Protein AF-A0A501WC75-F1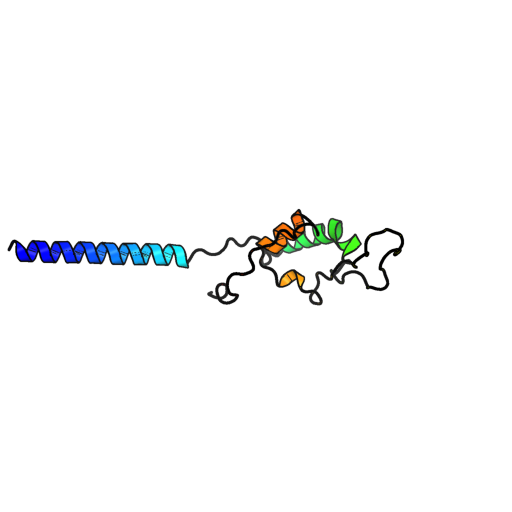 (afdb_monomer_lite)

Structure (mmCIF, N/CA/C/O backbone):
data_AF-A0A501WC75-F1
#
_entry.id   AF-A0A501WC75-F1
#
loop_
_atom_site.group_PDB
_atom_site.id
_atom_site.type_symbol
_atom_site.label_atom_id
_atom_site.label_alt_id
_atom_site.label_comp_id
_atom_site.label_asym_id
_atom_site.label_entity_id
_atom_site.label_seq_id
_atom_site.pdbx_PDB_ins_code
_atom_site.Cartn_x
_atom_site.Cartn_y
_atom_site.Cartn_z
_atom_site.occupancy
_atom_site.B_iso_or_equiv
_atom_site.auth_seq_id
_atom_site.auth_comp_id
_atom_site.auth_asym_id
_atom_site.auth_atom_id
_atom_site.pdbx_PDB_model_num
ATOM 1 N N . MET A 1 1 ? -35.113 0.210 56.722 1.00 71.38 1 MET A N 1
ATOM 2 C CA . MET A 1 1 ? -35.540 1.152 55.660 1.00 71.38 1 MET A CA 1
ATOM 3 C C . MET A 1 1 ? -34.410 2.036 55.114 1.00 71.38 1 MET A C 1
ATOM 5 O O . MET A 1 1 ? -34.076 1.907 53.949 1.00 71.38 1 MET A O 1
ATOM 9 N N . ARG A 1 2 ? -33.764 2.924 55.894 1.00 77.81 2 ARG A N 1
ATOM 10 C CA . ARG A 1 2 ? -32.706 3.830 55.363 1.00 77.81 2 ARG A CA 1
ATOM 11 C C . ARG A 1 2 ? -31.399 3.136 54.934 1.00 77.81 2 ARG A C 1
ATOM 13 O O . ARG A 1 2 ? -30.719 3.637 54.045 1.00 77.81 2 ARG A O 1
ATOM 20 N N . ARG A 1 3 ? -31.030 2.014 55.567 1.00 80.31 3 ARG A N 1
ATOM 21 C CA . ARG A 1 3 ? -29.855 1.204 55.182 1.00 80.31 3 ARG A CA 1
ATOM 22 C C . ARG A 1 3 ? -30.099 0.431 53.881 1.00 80.31 3 ARG A C 1
ATOM 24 O O . ARG A 1 3 ? -29.216 0.399 53.034 1.00 80.31 3 ARG A O 1
ATOM 31 N N . ASP A 1 4 ? -31.320 -0.055 53.690 1.00 84.00 4 ASP A N 1
ATOM 32 C CA . ASP A 1 4 ? -31.739 -0.799 52.495 1.00 84.00 4 ASP A CA 1
ATOM 33 C C . ASP A 1 4 ? -31.773 0.111 51.256 1.00 84.00 4 ASP A C 1
ATOM 35 O O . ASP A 1 4 ? -31.281 -0.257 50.193 1.00 84.00 4 ASP A O 1
ATOM 39 N N . LEU A 1 5 ? -32.229 1.362 51.421 1.00 84.69 5 LEU A N 1
ATOM 40 C CA . LEU A 1 5 ? -32.190 2.387 50.368 1.00 84.69 5 LEU A CA 1
ATOM 41 C C . LEU A 1 5 ? -30.757 2.764 49.952 1.00 84.69 5 LEU A C 1
ATOM 43 O O . LEU A 1 5 ? -30.496 3.001 48.775 1.00 84.69 5 LEU A O 1
ATOM 47 N N . ARG A 1 6 ? -29.810 2.797 50.900 1.00 88.94 6 ARG A N 1
ATOM 48 C CA . ARG A 1 6 ? -28.390 3.064 50.606 1.00 88.94 6 ARG A CA 1
ATOM 49 C C . ARG A 1 6 ? -27.738 1.899 49.861 1.00 88.94 6 ARG A C 1
ATOM 51 O O . ARG A 1 6 ? -27.007 2.139 48.907 1.00 88.94 6 ARG A O 1
ATOM 58 N N . ALA A 1 7 ? -28.025 0.660 50.260 1.00 87.75 7 ALA A N 1
ATOM 59 C CA . ALA A 1 7 ? -27.514 -0.531 49.584 1.00 87.75 7 ALA A CA 1
ATOM 60 C C . ALA A 1 7 ? -28.038 -0.637 48.140 1.00 87.75 7 ALA A C 1
ATOM 62 O O . ALA A 1 7 ? -27.256 -0.876 47.222 1.00 87.75 7 ALA A O 1
ATOM 63 N N . ALA A 1 8 ? -29.330 -0.367 47.927 1.00 90.06 8 ALA A N 1
ATOM 64 C CA . ALA A 1 8 ? -29.926 -0.329 46.593 1.00 90.06 8 ALA A CA 1
ATOM 65 C C . ALA A 1 8 ? -29.304 0.768 45.709 1.00 90.06 8 ALA A C 1
ATOM 67 O O . ALA A 1 8 ? -28.969 0.511 44.555 1.00 90.06 8 ALA A O 1
ATOM 68 N N . ALA A 1 9 ? -29.081 1.970 46.253 1.00 92.50 9 ALA A N 1
ATOM 69 C CA . ALA A 1 9 ? -28.437 3.058 45.517 1.00 92.50 9 ALA A CA 1
ATOM 70 C C . ALA A 1 9 ? -26.992 2.717 45.106 1.00 92.50 9 ALA A C 1
ATOM 72 O O . ALA A 1 9 ? -26.604 2.964 43.967 1.00 92.50 9 ALA A O 1
ATOM 73 N N . VAL A 1 10 ? -26.206 2.103 45.999 1.00 94.75 10 VAL A N 1
ATOM 74 C CA . VAL A 1 10 ? -24.834 1.663 45.688 1.00 94.75 10 VAL A CA 1
ATOM 75 C C . VAL A 1 10 ? -24.832 0.587 44.602 1.00 94.75 10 VAL A C 1
ATOM 77 O O . VAL A 1 10 ? -24.057 0.689 43.653 1.00 94.75 10 VAL A O 1
ATOM 80 N N . ALA A 1 11 ? -25.724 -0.404 44.690 1.00 94.56 11 ALA A N 1
ATOM 81 C CA . ALA A 1 11 ? -25.833 -1.456 43.681 1.00 94.56 11 ALA A CA 1
ATOM 82 C C . ALA A 1 11 ? -26.174 -0.892 42.290 1.00 94.56 11 ALA A C 1
ATOM 84 O O . ALA A 1 11 ? -25.574 -1.301 41.296 1.00 94.56 11 ALA A O 1
ATOM 85 N N . LEU A 1 12 ? -27.077 0.092 42.219 1.00 96.38 12 LEU A N 1
ATOM 86 C CA . LEU A 1 12 ? -27.437 0.764 40.968 1.00 96.38 12 LEU A CA 1
ATOM 87 C C . LEU A 1 12 ? -26.271 1.563 40.371 1.00 96.38 12 LEU A C 1
ATOM 89 O O . LEU A 1 12 ? -26.048 1.499 39.164 1.00 96.38 12 LEU A O 1
ATOM 93 N N . ILE A 1 13 ? -25.498 2.270 41.199 1.00 96.31 13 ILE A N 1
ATOM 94 C CA . ILE A 1 13 ? -24.314 3.014 40.740 1.00 96.31 13 ILE A CA 1
ATOM 95 C C . ILE A 1 13 ? -23.258 2.052 40.188 1.00 96.31 13 ILE A C 1
ATOM 97 O O . ILE A 1 13 ? -22.724 2.285 39.106 1.00 96.31 13 ILE A O 1
ATOM 101 N N . VAL A 1 14 ? -22.984 0.947 40.888 1.00 96.75 14 VAL A N 1
ATOM 102 C CA . VAL A 1 14 ? -22.023 -0.067 40.426 1.00 96.75 14 VAL A CA 1
ATOM 103 C C . VAL A 1 14 ? -22.474 -0.672 39.099 1.00 96.75 14 VAL A C 1
ATOM 105 O O . VAL A 1 14 ? -21.678 -0.747 38.166 1.00 96.75 14 VAL A O 1
ATOM 108 N N . ALA A 1 15 ? -23.751 -1.041 38.974 1.00 96.38 15 ALA A N 1
ATOM 109 C CA . ALA A 1 15 ? -24.295 -1.563 37.724 1.00 96.38 15 ALA A CA 1
ATOM 110 C C . ALA A 1 15 ? -24.152 -0.553 36.573 1.00 96.38 15 ALA A C 1
ATOM 112 O O . ALA A 1 15 ? -23.684 -0.918 35.496 1.00 96.38 15 ALA A O 1
ATOM 113 N N . ALA A 1 16 ? -24.474 0.723 36.806 1.00 96.75 16 ALA A N 1
ATOM 114 C CA . ALA A 1 16 ? -24.313 1.781 35.811 1.00 96.75 16 ALA A CA 1
ATOM 115 C C . ALA A 1 16 ? -22.847 1.965 35.379 1.00 96.75 16 ALA A C 1
ATOM 117 O O . ALA A 1 16 ? -22.576 2.081 34.184 1.00 96.75 16 ALA A O 1
ATOM 118 N N . VAL A 1 17 ? -21.894 1.927 36.318 1.00 97.25 17 VAL A N 1
ATOM 119 C CA . VAL A 1 17 ? -20.454 2.012 36.014 1.00 97.25 17 VAL A CA 1
ATOM 120 C C . VAL A 1 17 ? -19.986 0.806 35.201 1.00 97.25 17 VAL A C 1
ATOM 122 O O . VAL A 1 17 ? -19.269 0.980 34.218 1.00 97.25 17 VAL A O 1
ATOM 125 N N . LEU A 1 18 ? -20.411 -0.409 35.556 1.00 97.19 18 LEU A N 1
ATOM 126 C CA . LEU A 1 18 ? -20.042 -1.624 34.824 1.00 97.19 18 LEU A CA 1
ATOM 127 C C . LEU A 1 18 ? -20.623 -1.637 33.405 1.00 97.19 18 LEU A C 1
ATOM 129 O O . LEU A 1 18 ? -19.915 -1.973 32.457 1.00 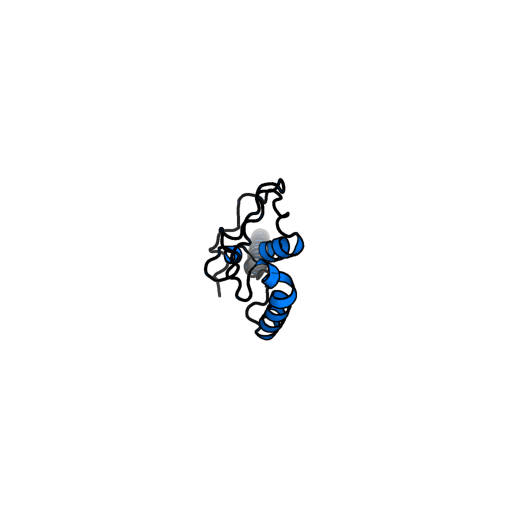97.19 18 LEU A O 1
ATOM 133 N N . ILE A 1 19 ? -21.883 -1.227 33.236 1.00 96.62 19 ILE A N 1
ATOM 134 C CA . ILE A 1 19 ? -22.535 -1.133 31.922 1.00 96.62 19 ILE A CA 1
ATOM 135 C C . ILE A 1 19 ? -21.870 -0.045 31.072 1.00 96.62 19 ILE A C 1
ATOM 137 O O . ILE A 1 19 ? -21.562 -0.284 29.902 1.00 96.62 19 ILE A O 1
ATOM 141 N N . GLY A 1 20 ? -21.606 1.127 31.654 1.00 95.94 20 GLY A N 1
ATOM 142 C CA . GLY A 1 20 ? -20.906 2.221 30.981 1.00 95.94 20 GLY A CA 1
ATOM 143 C C . GLY A 1 20 ? -19.491 1.824 30.559 1.00 95.94 20 GLY A C 1
ATOM 144 O O . GLY A 1 20 ? -19.120 2.010 29.402 1.00 95.94 20 GLY A O 1
ATOM 145 N N . GLY A 1 21 ? -18.736 1.188 31.458 1.00 95.31 21 GLY A N 1
ATOM 146 C CA . GLY A 1 21 ? -17.395 0.670 31.187 1.00 95.31 21 GLY A CA 1
ATOM 147 C C . GLY A 1 21 ? -17.380 -0.401 30.096 1.00 95.31 21 GLY A C 1
ATOM 148 O O . GLY A 1 21 ? -16.583 -0.309 29.167 1.00 95.31 21 GLY A O 1
ATOM 149 N N . MET A 1 22 ? -18.298 -1.372 30.142 1.00 93.62 22 MET A N 1
ATOM 150 C CA . MET A 1 22 ? -18.423 -2.422 29.121 1.00 93.62 22 MET A CA 1
ATOM 151 C C . MET A 1 22 ? -18.800 -1.847 27.750 1.00 93.62 22 MET A C 1
ATOM 153 O O . MET A 1 22 ? -18.277 -2.283 26.726 1.00 93.62 22 MET A O 1
ATOM 157 N N . SER A 1 23 ? -19.689 -0.852 27.719 1.00 92.25 23 SER A N 1
ATOM 158 C CA . SER A 1 23 ? -20.105 -0.183 26.482 1.00 92.25 23 SER A CA 1
ATOM 159 C C . SER A 1 23 ? -18.957 0.625 25.875 1.00 92.25 23 SER A C 1
ATOM 161 O O . SER A 1 23 ? -18.695 0.513 24.681 1.00 92.25 23 SER A O 1
ATOM 163 N N . ALA A 1 24 ? -18.217 1.377 26.697 1.00 91.06 24 ALA A N 1
ATOM 164 C CA . ALA A 1 24 ? -17.027 2.106 26.265 1.00 91.06 24 ALA A CA 1
ATOM 165 C C . ALA A 1 24 ? -15.921 1.159 25.770 1.00 91.06 24 ALA A C 1
ATOM 167 O O . ALA A 1 24 ? -15.318 1.409 24.726 1.00 91.06 24 ALA A O 1
ATOM 168 N N . TRP A 1 25 ? -15.699 0.046 26.475 1.00 89.00 25 TRP A N 1
ATOM 169 C CA . TRP A 1 25 ? -14.751 -0.992 26.074 1.00 89.00 25 TRP A CA 1
ATOM 170 C C . TRP A 1 25 ? -15.117 -1.592 24.720 1.00 89.00 25 TRP A C 1
ATOM 172 O O . TRP A 1 25 ? -14.267 -1.647 23.835 1.00 89.00 25 TRP A O 1
ATOM 182 N N . ARG A 1 26 ? -16.383 -1.989 24.525 1.00 89.50 26 ARG A N 1
ATOM 183 C CA . ARG A 1 26 ? -16.866 -2.525 23.244 1.00 89.50 26 ARG A CA 1
ATOM 184 C C . ARG A 1 26 ? -16.639 -1.532 22.111 1.00 89.50 26 ARG A C 1
ATOM 186 O O . ARG A 1 26 ? -15.966 -1.888 21.150 1.00 89.50 26 ARG A O 1
ATOM 193 N N . SER A 1 27 ? -17.085 -0.288 22.277 1.00 85.19 27 SER A N 1
ATOM 194 C CA . SER A 1 27 ? -16.935 0.772 21.272 1.00 85.19 27 SER A CA 1
ATOM 195 C C . SER A 1 27 ? -15.484 1.101 20.928 1.00 85.19 27 SER A C 1
ATOM 197 O O . SER A 1 27 ? -15.209 1.535 19.814 1.00 85.19 27 SER A O 1
ATOM 199 N N . TRP A 1 28 ? -14.548 0.937 21.865 1.00 81.19 28 TRP A N 1
ATOM 200 C CA . TRP A 1 28 ? -13.123 1.082 21.573 1.00 81.19 28 TRP A CA 1
ATOM 201 C C . TRP A 1 28 ? -12.568 -0.165 20.875 1.00 81.19 28 TRP A C 1
ATOM 203 O O . TRP A 1 28 ? -11.851 -0.045 19.886 1.00 81.19 28 TRP A O 1
ATOM 213 N N . SER A 1 29 ? -12.937 -1.357 21.342 1.00 80.56 29 SER A N 1
ATOM 214 C CA . SER A 1 29 ? -12.423 -2.627 20.819 1.00 80.56 29 SER A CA 1
ATOM 215 C C . SER A 1 29 ? -12.877 -2.962 19.396 1.00 80.56 29 SER A C 1
ATOM 217 O O . SER A 1 29 ? -12.190 -3.714 18.716 1.00 80.56 29 SER A O 1
ATOM 219 N N . THR A 1 30 ? -14.006 -2.412 18.940 1.00 70.12 30 THR A N 1
ATOM 220 C CA . THR A 1 30 ? -14.555 -2.654 17.595 1.00 70.12 30 THR A CA 1
ATOM 221 C C . THR A 1 30 ? -14.277 -1.516 16.619 1.00 70.12 30 THR A C 1
ATOM 223 O O . THR A 1 30 ? -14.933 -1.433 15.585 1.00 70.12 30 THR A O 1
ATOM 226 N N . ARG A 1 31 ? -13.357 -0.595 16.930 1.00 64.44 31 ARG A N 1
ATOM 227 C CA . ARG A 1 31 ? -12.901 0.364 15.920 1.00 64.44 31 ARG A CA 1
ATOM 228 C C . ARG A 1 31 ? -12.065 -0.398 14.899 1.00 64.44 31 ARG A C 1
ATOM 230 O O . ARG A 1 31 ? -10.917 -0.727 15.180 1.00 64.44 31 ARG A O 1
ATOM 237 N N . GLU A 1 32 ? -12.649 -0.686 13.743 1.00 57.94 32 GLU A N 1
ATOM 238 C CA . GLU A 1 32 ? -11.874 -1.053 12.562 1.00 57.94 32 GLU A CA 1
ATOM 239 C C . GLU A 1 32 ? -10.887 0.081 12.272 1.00 57.94 32 GLU A C 1
ATOM 241 O O . GLU A 1 32 ? -11.257 1.261 12.274 1.00 57.94 32 GLU A O 1
ATOM 246 N N . GLU A 1 33 ? -9.612 -0.265 12.079 1.00 59.94 33 GLU A N 1
ATOM 247 C CA . GLU A 1 33 ? -8.687 0.688 11.478 1.00 59.94 33 GLU A CA 1
ATOM 248 C C . GLU A 1 33 ? -9.272 1.093 10.121 1.00 59.94 33 GLU A C 1
ATOM 250 O O . GLU A 1 33 ? -9.723 0.217 9.377 1.00 59.94 33 GLU A O 1
ATOM 255 N N . PRO A 1 34 ? -9.308 2.396 9.790 1.00 59.56 34 PRO A N 1
ATOM 256 C CA . PRO A 1 34 ? -9.753 2.825 8.478 1.00 59.56 34 PRO A CA 1
ATOM 257 C C . PRO A 1 34 ? -8.973 2.044 7.423 1.00 59.56 34 PRO A C 1
ATOM 259 O O . PRO A 1 34 ? -7.744 2.099 7.415 1.00 59.56 34 PRO A O 1
ATOM 262 N N . VAL A 1 35 ? -9.673 1.325 6.544 1.00 67.38 35 VAL A N 1
ATOM 263 C CA . VAL A 1 35 ? -9.055 0.723 5.359 1.00 67.38 35 VAL A CA 1
ATOM 264 C C . VAL A 1 35 ? -8.546 1.883 4.505 1.00 67.38 35 VAL A C 1
ATOM 266 O O . VAL A 1 35 ? -9.313 2.549 3.810 1.00 67.38 35 VAL A O 1
ATOM 269 N N . LEU A 1 36 ? -7.258 2.205 4.646 1.00 78.69 36 LEU A N 1
ATOM 270 C CA . LEU A 1 36 ? -6.626 3.330 3.957 1.00 78.69 36 LEU A CA 1
ATOM 271 C C . LEU A 1 36 ? -6.383 2.979 2.489 1.00 78.69 36 LEU A C 1
ATOM 273 O O . LEU A 1 36 ? -6.530 3.836 1.616 1.00 78.69 36 LEU A O 1
ATOM 277 N N . LEU A 1 37 ? -6.024 1.723 2.220 1.00 83.62 37 LEU A N 1
ATOM 278 C CA . LEU A 1 37 ? -5.867 1.172 0.883 1.00 83.62 37 LEU A CA 1
ATOM 279 C C . LEU A 1 37 ? -7.023 0.204 0.593 1.00 83.62 37 LEU A C 1
ATOM 281 O O . LEU A 1 37 ? -7.090 -0.882 1.147 1.00 83.62 37 LEU A O 1
ATOM 285 N N . ALA A 1 38 ? -7.929 0.566 -0.314 1.00 87.81 38 ALA A N 1
ATOM 286 C CA . ALA A 1 38 ? -9.010 -0.318 -0.764 1.00 87.81 38 ALA A CA 1
ATOM 287 C C . ALA A 1 38 ? -8.495 -1.358 -1.785 1.00 87.81 38 ALA A C 1
ATOM 289 O O . ALA A 1 38 ? -8.809 -1.287 -2.973 1.00 87.81 38 ALA A O 1
ATOM 290 N N . TRP A 1 39 ? -7.621 -2.276 -1.351 1.00 85.06 39 TRP A N 1
ATOM 291 C CA . TRP A 1 39 ? -6.990 -3.290 -2.218 1.00 85.06 39 TRP A CA 1
ATOM 292 C C . TRP A 1 39 ? -7.951 -4.391 -2.687 1.00 85.06 39 TRP A C 1
ATOM 294 O O . TRP A 1 39 ? -7.639 -5.117 -3.629 1.00 85.06 39 TRP A O 1
ATOM 304 N N . ASP A 1 40 ? -9.088 -4.551 -2.018 1.00 87.81 40 ASP A N 1
ATOM 305 C CA . ASP A 1 40 ? -10.142 -5.518 -2.325 1.00 87.81 40 ASP A CA 1
ATOM 306 C C . ASP A 1 40 ? -11.162 -4.989 -3.348 1.00 87.81 40 ASP A C 1
ATOM 308 O O . ASP A 1 40 ? -11.862 -5.774 -3.990 1.00 87.81 40 ASP A O 1
ATOM 312 N N . ASP A 1 41 ? -11.200 -3.674 -3.576 1.00 93.31 41 ASP A N 1
ATOM 313 C CA . ASP A 1 41 ? -11.968 -3.066 -4.658 1.00 93.31 41 ASP A CA 1
ATOM 314 C C . ASP A 1 41 ? -11.201 -3.166 -5.987 1.00 93.31 41 ASP A C 1
ATOM 316 O O . ASP A 1 41 ? -10.235 -2.444 -6.262 1.00 93.31 41 ASP A O 1
ATOM 320 N N . ALA A 1 42 ? -11.685 -4.037 -6.874 1.00 94.88 42 ALA A N 1
ATOM 321 C CA . ALA A 1 42 ? -11.107 -4.251 -8.198 1.00 94.88 42 ALA A CA 1
ATOM 322 C C . ALA A 1 42 ? -11.011 -2.964 -9.044 1.00 94.88 42 ALA A C 1
ATOM 324 O O . ALA A 1 42 ? -10.070 -2.810 -9.828 1.00 94.88 42 ALA A O 1
ATOM 325 N N . ASN A 1 43 ? -11.935 -2.010 -8.879 1.00 96.38 43 ASN A N 1
ATOM 326 C CA . ASN A 1 43 ? -11.885 -0.732 -9.590 1.00 96.38 43 ASN A CA 1
ATOM 327 C C . ASN A 1 43 ? -10.753 0.153 -9.062 1.00 96.38 43 ASN A C 1
ATOM 329 O O . ASN A 1 43 ? -10.095 0.844 -9.843 1.00 96.38 43 ASN A O 1
ATOM 333 N N . VAL A 1 44 ? -10.508 0.143 -7.748 1.00 94.62 44 VAL A N 1
ATOM 334 C CA . VAL A 1 44 ? -9.367 0.841 -7.136 1.00 94.62 44 VAL A CA 1
ATOM 335 C C . VAL A 1 44 ? -8.061 0.235 -7.640 1.00 94.62 44 VAL A C 1
ATOM 337 O O . VAL A 1 44 ? -7.190 0.980 -8.090 1.00 94.62 44 VAL A O 1
ATOM 340 N N . VAL A 1 45 ? -7.951 -1.095 -7.665 1.00 94.19 45 VAL A N 1
ATOM 341 C CA . VAL A 1 45 ? -6.764 -1.806 -8.170 1.00 94.19 45 VAL A CA 1
ATOM 342 C C . VAL A 1 45 ? -6.512 -1.503 -9.649 1.00 94.19 45 VAL A C 1
ATOM 344 O O . VAL A 1 45 ? -5.382 -1.195 -10.032 1.00 94.19 45 VAL A O 1
ATOM 347 N N . ALA A 1 46 ? -7.551 -1.510 -10.488 1.00 96.38 46 ALA A N 1
ATOM 348 C CA . ALA A 1 46 ? -7.427 -1.190 -11.911 1.00 96.38 46 ALA A CA 1
ATOM 349 C C . ALA A 1 46 ? -6.929 0.249 -12.144 1.00 96.38 46 ALA A C 1
ATOM 351 O O . ALA A 1 46 ? -6.023 0.484 -12.955 1.00 96.38 46 ALA A O 1
ATO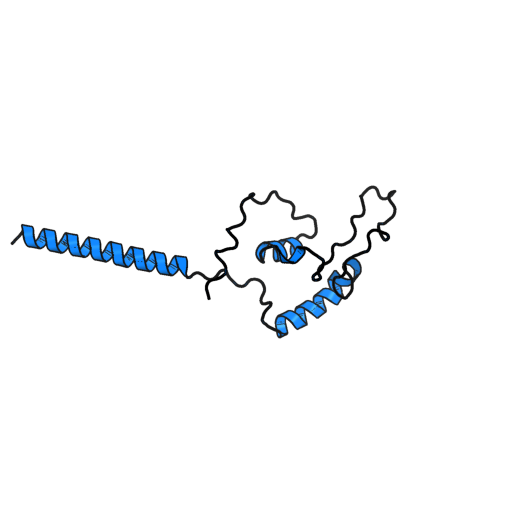M 352 N N . ARG A 1 47 ? -7.460 1.221 -11.387 1.00 96.44 47 ARG A N 1
ATOM 353 C CA . ARG A 1 47 ? -6.954 2.603 -11.407 1.00 96.44 47 ARG A CA 1
ATOM 354 C C . ARG A 1 47 ? -5.506 2.675 -10.918 1.00 96.44 47 ARG A C 1
ATOM 356 O O . ARG A 1 47 ? -4.681 3.323 -11.560 1.00 96.44 47 ARG A O 1
ATOM 363 N N . GLY A 1 48 ? -5.185 1.975 -9.831 1.00 94.19 48 GLY A N 1
ATOM 364 C CA . GLY A 1 48 ? -3.837 1.888 -9.270 1.00 94.19 48 GLY A CA 1
ATOM 365 C C . GLY A 1 48 ? -2.814 1.360 -10.275 1.00 94.19 48 GLY A C 1
ATOM 366 O O . GLY A 1 48 ? -1.754 1.959 -10.433 1.00 94.19 48 GLY A O 1
ATOM 367 N N . ARG A 1 49 ? -3.157 0.318 -11.041 1.00 95.12 49 ARG A N 1
ATOM 368 C CA . ARG A 1 49 ? -2.302 -0.228 -12.107 1.00 95.12 49 ARG A CA 1
ATOM 369 C C . ARG A 1 49 ? -1.987 0.804 -13.191 1.00 95.12 49 ARG A C 1
ATOM 371 O O . ARG A 1 49 ? -0.842 0.903 -13.623 1.00 95.12 49 ARG A O 1
ATOM 378 N N . THR A 1 50 ? -2.978 1.591 -13.605 1.00 97.31 50 THR A N 1
ATOM 379 C CA . THR A 1 50 ? -2.781 2.655 -14.607 1.00 97.31 50 THR A CA 1
ATOM 380 C C . THR A 1 50 ? -1.798 3.711 -14.099 1.00 97.31 50 THR A C 1
ATOM 382 O O . THR A 1 50 ? -0.871 4.102 -14.810 1.00 97.31 50 THR A O 1
ATOM 385 N N . LEU A 1 51 ? -1.953 4.135 -12.842 1.00 95.94 51 LEU A N 1
ATOM 386 C CA . LEU A 1 51 ? -1.039 5.083 -12.201 1.00 95.94 51 LEU A CA 1
ATOM 387 C C . LEU A 1 51 ? 0.368 4.502 -12.031 1.00 95.94 51 LEU A C 1
ATOM 389 O O . LEU A 1 51 ? 1.348 5.202 -12.279 1.00 95.94 51 LEU A O 1
ATOM 393 N N . TYR A 1 52 ? 0.469 3.228 -11.655 1.00 94.38 52 TYR A N 1
ATOM 394 C CA . TYR A 1 52 ? 1.738 2.532 -11.478 1.00 94.38 52 TYR A CA 1
ATOM 395 C C . TYR A 1 52 ? 2.562 2.523 -12.768 1.00 94.38 52 TYR A C 1
ATOM 397 O O . TYR A 1 52 ? 3.724 2.928 -12.765 1.00 94.38 52 TYR A O 1
ATOM 405 N N . VAL A 1 53 ? 1.949 2.138 -13.891 1.00 95.56 53 VAL A N 1
ATOM 406 C CA . VAL A 1 53 ? 2.618 2.147 -15.200 1.00 95.56 53 VAL A CA 1
ATOM 407 C C . VAL A 1 53 ? 3.078 3.559 -15.567 1.00 95.56 53 VAL A C 1
ATOM 409 O O . VAL A 1 53 ? 4.209 3.744 -16.006 1.00 95.56 53 VAL A O 1
ATOM 412 N N . ALA A 1 54 ? 2.237 4.567 -15.330 1.00 95.75 54 ALA A N 1
ATOM 413 C CA . ALA A 1 54 ? 2.546 5.947 -15.691 1.00 95.75 54 ALA A CA 1
ATOM 414 C C . ALA A 1 54 ? 3.627 6.606 -14.813 1.00 95.75 54 ALA A C 1
ATOM 416 O O . ALA A 1 54 ? 4.274 7.548 -15.266 1.00 95.75 54 ALA A O 1
ATOM 417 N N . ARG A 1 55 ? 3.784 6.189 -13.548 1.00 92.94 55 ARG A N 1
ATOM 418 C CA . ARG A 1 55 ? 4.589 6.925 -12.549 1.00 92.94 55 ARG A CA 1
ATOM 419 C C . ARG A 1 55 ? 5.709 6.121 -11.902 1.00 92.94 55 ARG A C 1
ATOM 421 O O . ARG A 1 55 ? 6.672 6.718 -11.432 1.00 92.94 55 ARG A O 1
ATOM 428 N N . CYS A 1 56 ? 5.587 4.801 -11.847 1.00 90.69 56 CYS A N 1
ATOM 429 C CA . CYS A 1 56 ? 6.462 3.937 -11.054 1.00 90.69 56 CYS A CA 1
ATOM 430 C C . CYS A 1 56 ? 7.282 2.992 -11.935 1.00 90.69 56 CYS A C 1
ATOM 432 O O . CYS A 1 56 ? 8.463 2.774 -11.661 1.00 90.69 56 CYS A O 1
ATOM 434 N N . ALA A 1 57 ? 6.679 2.474 -13.010 1.00 92.81 57 ALA A N 1
ATOM 435 C CA . ALA A 1 57 ? 7.278 1.432 -13.841 1.00 92.81 57 ALA A CA 1
ATOM 436 C C . ALA A 1 57 ? 8.591 1.847 -14.519 1.00 92.81 57 ALA A C 1
ATOM 438 O O . ALA A 1 57 ? 9.454 1.002 -14.735 1.00 92.81 57 ALA A O 1
ATOM 439 N N . GLY A 1 58 ? 8.787 3.144 -14.786 1.00 89.00 58 GLY A N 1
ATOM 440 C CA . GLY A 1 58 ? 10.042 3.654 -15.351 1.00 89.00 58 GLY A CA 1
ATOM 441 C C . 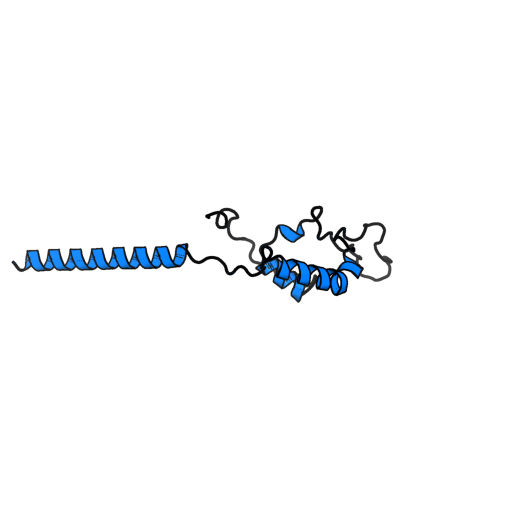GLY A 1 58 ? 11.271 3.361 -14.483 1.00 89.00 58 GLY A C 1
ATOM 442 O O . GLY A 1 58 ? 12.369 3.223 -15.011 1.00 89.00 58 GLY A O 1
ATOM 443 N N . CYS A 1 59 ? 11.083 3.217 -13.166 1.00 86.12 59 CYS A N 1
ATOM 444 C CA . CYS A 1 59 ? 12.149 2.820 -12.250 1.00 86.12 59 CYS A CA 1
ATOM 445 C C . CYS A 1 59 ? 11.966 1.395 -11.726 1.00 86.12 59 CYS A C 1
ATOM 447 O O . CYS A 1 59 ? 12.947 0.678 -11.629 1.00 86.12 59 CYS A O 1
ATOM 449 N N . HIS A 1 60 ? 10.750 0.982 -11.375 1.00 89.75 60 HIS A N 1
ATOM 450 C CA . HIS A 1 60 ? 10.500 -0.285 -10.678 1.00 89.75 60 HIS A CA 1
ATOM 451 C C . HIS A 1 60 ? 10.124 -1.457 -11.597 1.00 89.75 60 HIS A C 1
ATOM 453 O O . HIS A 1 60 ? 9.845 -2.539 -11.092 1.00 89.75 60 HIS A O 1
ATOM 459 N N . GLY A 1 61 ? 10.114 -1.261 -12.917 1.00 90.75 61 GLY A N 1
ATOM 460 C CA . GLY A 1 61 ? 9.699 -2.285 -13.873 1.00 90.75 61 GLY A CA 1
ATOM 461 C C . GLY A 1 61 ? 8.182 -2.338 -14.068 1.00 90.75 61 GLY A C 1
ATOM 462 O O . GLY A 1 61 ? 7.406 -1.827 -13.258 1.00 90.75 61 GLY A O 1
ATOM 463 N N . ALA A 1 62 ? 7.736 -2.911 -15.185 1.00 91.31 62 ALA A N 1
ATOM 464 C CA . ALA A 1 62 ? 6.319 -2.897 -15.567 1.00 91.31 62 ALA A CA 1
ATOM 465 C C . ALA A 1 62 ? 5.453 -3.802 -14.678 1.00 91.31 62 ALA A C 1
ATOM 467 O O . ALA A 1 62 ? 4.251 -3.561 -14.538 1.00 91.31 62 ALA A O 1
ATOM 468 N N . LEU A 1 63 ? 6.064 -4.828 -14.085 1.00 91.06 63 LEU A N 1
ATOM 469 C CA . LEU A 1 63 ? 5.441 -5.782 -13.173 1.00 91.06 63 LEU A CA 1
ATOM 470 C C . LEU A 1 63 ? 5.886 -5.570 -11.719 1.00 91.06 63 LEU A C 1
ATOM 472 O O . LEU A 1 63 ? 5.408 -6.273 -10.834 1.00 91.06 63 LEU A O 1
ATOM 476 N N . GLY A 1 64 ? 6.745 -4.582 -11.461 1.00 92.31 64 GLY A N 1
ATOM 477 C CA . GLY A 1 64 ? 7.311 -4.327 -10.142 1.00 92.31 64 GLY A CA 1
ATOM 478 C C . GLY A 1 64 ? 8.508 -5.200 -9.795 1.00 92.31 64 GLY A C 1
ATOM 479 O O . GLY A 1 64 ? 8.844 -5.318 -8.624 1.00 92.31 64 GLY A O 1
ATOM 480 N N . GLU A 1 65 ? 9.175 -5.773 -10.785 1.00 91.00 65 GLU A N 1
ATOM 481 C CA . GLU A 1 65 ? 10.361 -6.617 -10.644 1.00 91.00 65 GLU A CA 1
ATOM 482 C C . GLU A 1 65 ? 11.609 -5.874 -10.118 1.00 91.00 65 GLU A C 1
ATOM 484 O O . GLU A 1 65 ? 12.594 -6.497 -9.725 1.00 91.00 65 GLU A O 1
ATOM 489 N N . GLY A 1 66 ? 11.576 -4.538 -10.065 1.00 87.88 66 GLY A N 1
ATOM 490 C CA . GLY A 1 66 ? 12.702 -3.703 -9.648 1.00 87.88 66 GLY A CA 1
ATOM 491 C C . GLY A 1 66 ? 13.793 -3.589 -10.718 1.00 87.88 66 GLY A C 1
ATOM 492 O O . GLY A 1 66 ? 13.646 -4.039 -11.852 1.00 87.88 66 GLY A O 1
ATOM 493 N N . GLN A 1 67 ? 14.909 -2.948 -10.367 1.00 81.50 67 GLN A N 1
ATOM 494 C CA . GLN A 1 67 ? 16.098 -2.897 -11.223 1.00 81.50 67 GLN A CA 1
ATOM 495 C C . GLN A 1 67 ? 17.115 -3.948 -10.800 1.00 81.50 67 GLN A C 1
ATOM 497 O O . GLN A 1 67 ? 17.360 -4.157 -9.612 1.00 81.50 67 GLN A O 1
ATOM 502 N N . SER A 1 68 ? 17.775 -4.559 -11.785 1.00 66.25 68 SER A N 1
ATOM 503 C CA . SER A 1 68 ? 18.914 -5.427 -11.508 1.00 66.25 68 SER A CA 1
ATOM 504 C C . SER A 1 68 ? 20.062 -4.619 -10.890 1.00 66.25 68 SER A C 1
ATOM 506 O O . SER A 1 68 ? 20.329 -3.488 -11.298 1.00 66.25 68 SER A O 1
ATOM 508 N N . ALA A 1 69 ? 20.786 -5.207 -9.934 1.00 57.81 69 ALA A N 1
ATOM 509 C CA . ALA A 1 69 ? 21.958 -4.568 -9.332 1.00 57.81 69 ALA A CA 1
ATOM 510 C C . ALA A 1 69 ? 23.072 -4.251 -10.351 1.00 57.81 69 ALA A C 1
ATOM 512 O O . ALA A 1 69 ? 23.855 -3.330 -10.136 1.00 57.81 69 ALA A O 1
ATOM 513 N N . ALA A 1 70 ? 23.098 -4.957 -11.487 1.00 52.28 70 ALA A N 1
ATOM 514 C CA . ALA A 1 70 ? 24.019 -4.709 -12.596 1.00 52.28 70 ALA A CA 1
ATOM 515 C C . ALA A 1 70 ? 23.697 -3.431 -13.399 1.00 52.28 70 ALA A C 1
ATOM 517 O O . ALA A 1 70 ? 24.515 -2.994 -14.202 1.00 52.28 70 ALA A O 1
ATOM 518 N N . SER A 1 71 ? 22.525 -2.823 -13.184 1.00 52.25 71 SER A N 1
ATOM 519 C CA . SER A 1 71 ? 22.092 -1.563 -13.807 1.00 52.25 71 SER A CA 1
ATOM 520 C C . SER A 1 71 ? 22.398 -0.329 -12.943 1.00 52.25 71 SER A C 1
ATOM 522 O O . SER A 1 71 ? 21.941 0.768 -13.263 1.00 52.25 71 SER A O 1
ATOM 524 N N . GLY A 1 72 ? 23.140 -0.500 -11.839 1.00 47.94 72 GLY A N 1
ATOM 525 C CA . GLY A 1 72 ? 23.576 0.590 -10.967 1.00 47.94 72 GLY A CA 1
ATOM 526 C C . GLY A 1 72 ? 24.397 1.614 -11.751 1.00 47.94 72 GLY A C 1
ATOM 527 O O . GLY A 1 72 ? 25.389 1.265 -12.386 1.00 47.94 72 GLY A O 1
ATOM 528 N N . GLY A 1 73 ? 23.936 2.864 -11.748 1.00 51.09 73 GLY A N 1
ATOM 529 C CA . GLY A 1 73 ? 24.556 3.959 -12.488 1.00 51.09 73 GLY A CA 1
ATOM 530 C C . GLY A 1 73 ? 26.003 4.249 -12.082 1.00 51.09 73 GLY A C 1
ATOM 531 O O . GLY A 1 73 ? 26.510 3.745 -11.081 1.00 51.09 73 GLY A O 1
ATOM 532 N N . ASP A 1 74 ? 26.638 5.095 -12.893 1.00 47.25 74 ASP A N 1
ATOM 533 C CA . ASP A 1 74 ? 28.030 5.524 -12.775 1.00 47.25 74 ASP A CA 1
ATOM 534 C C . ASP A 1 74 ? 28.423 5.878 -11.319 1.00 47.25 74 ASP A C 1
ATOM 536 O O . ASP A 1 74 ? 27.874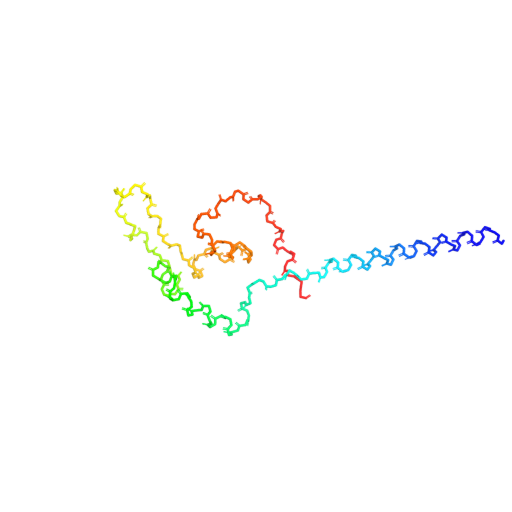 6.826 -10.743 1.00 47.25 74 ASP A O 1
ATOM 540 N N . PRO A 1 75 ? 29.384 5.155 -10.709 1.00 46.38 75 PRO A N 1
ATOM 541 C CA . PRO A 1 75 ? 29.849 5.425 -9.351 1.00 46.38 75 PRO A CA 1
ATOM 542 C C . PRO A 1 75 ? 30.514 6.805 -9.182 1.00 46.38 75 PRO A C 1
ATOM 544 O O . PRO A 1 75 ? 30.747 7.224 -8.049 1.00 46.38 75 PRO A O 1
ATOM 547 N N . THR A 1 76 ? 30.792 7.544 -10.264 1.00 44.94 76 THR A N 1
ATOM 548 C CA . THR A 1 76 ? 31.325 8.917 -10.209 1.00 44.94 76 THR A CA 1
ATOM 549 C C . THR A 1 76 ? 30.268 9.991 -9.918 1.00 44.94 76 THR A C 1
ATOM 551 O O . THR A 1 76 ? 30.626 11.123 -9.597 1.00 44.94 76 THR A O 1
ATOM 554 N N . ALA A 1 77 ? 28.972 9.651 -9.913 1.00 50.69 77 ALA A N 1
ATOM 555 C CA . ALA A 1 77 ? 27.880 10.588 -9.616 1.00 50.69 77 ALA A CA 1
ATOM 556 C C . ALA A 1 77 ? 27.697 10.918 -8.113 1.00 50.69 77 ALA A C 1
ATOM 558 O O . ALA A 1 77 ? 26.725 11.572 -7.734 1.00 50.69 77 ALA A O 1
ATOM 559 N N . GLY A 1 78 ? 28.604 10.473 -7.235 1.00 39.56 78 GLY A N 1
ATOM 560 C CA . GLY A 1 78 ? 28.666 10.888 -5.825 1.00 39.56 78 GLY A CA 1
ATOM 561 C C . GLY A 1 78 ? 27.552 10.357 -4.909 1.00 39.56 78 GLY A C 1
ATOM 562 O O . GLY A 1 78 ? 27.613 10.560 -3.698 1.00 39.56 78 GLY A O 1
ATOM 563 N N . ALA A 1 79 ? 26.567 9.636 -5.445 1.00 49.75 79 ALA A N 1
ATOM 564 C CA . ALA A 1 79 ? 25.559 8.913 -4.680 1.00 49.75 79 ALA A CA 1
ATOM 565 C C . ALA A 1 79 ? 25.582 7.444 -5.096 1.00 49.75 79 ALA A C 1
ATOM 567 O O . ALA A 1 79 ? 25.440 7.137 -6.277 1.00 49.75 79 ALA A O 1
ATOM 568 N N . THR A 1 80 ? 25.731 6.531 -4.135 1.00 50.81 80 THR A N 1
ATOM 569 C CA . THR A 1 80 ? 25.528 5.097 -4.356 1.00 50.81 80 THR A CA 1
ATOM 570 C C . THR A 1 80 ? 24.150 4.909 -4.991 1.00 50.81 80 THR A C 1
ATOM 572 O O . THR A 1 80 ? 23.128 5.116 -4.332 1.00 50.81 80 THR A O 1
ATOM 575 N N . VAL A 1 81 ? 24.101 4.593 -6.287 1.00 55.56 81 VAL A N 1
ATOM 5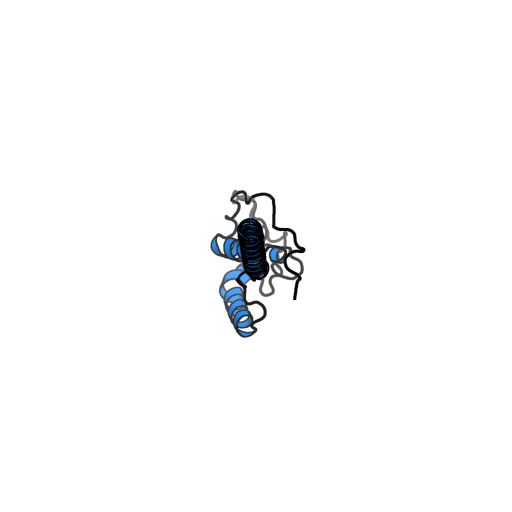76 C CA . VAL A 1 81 ? 22.839 4.367 -6.994 1.00 55.56 81 VAL A CA 1
ATOM 577 C C . VAL A 1 81 ? 22.304 3.020 -6.529 1.00 55.56 81 VAL A C 1
ATOM 579 O O . VAL A 1 81 ? 22.646 1.977 -7.079 1.00 55.56 81 VAL A O 1
ATOM 582 N N . THR A 1 82 ? 21.499 3.026 -5.467 1.00 65.31 82 THR A N 1
ATOM 583 C CA . THR A 1 82 ? 20.778 1.825 -5.047 1.00 65.31 82 THR A CA 1
ATOM 584 C C . THR A 1 82 ? 19.735 1.505 -6.120 1.00 65.31 82 THR A C 1
ATOM 586 O O . THR A 1 82 ? 18.917 2.383 -6.426 1.00 65.31 82 THR A O 1
ATOM 589 N N . PRO A 1 83 ? 19.736 0.285 -6.690 1.00 76.06 83 PRO A N 1
ATOM 590 C CA . PRO A 1 83 ? 18.718 -0.139 -7.641 1.00 76.06 83 PRO A CA 1
ATOM 591 C C . PRO A 1 83 ? 17.321 0.075 -7.065 1.00 76.06 83 PRO A C 1
ATOM 593 O O . PRO A 1 83 ? 17.104 -0.062 -5.856 1.00 76.06 83 PRO A O 1
ATOM 596 N N . ALA A 1 84 ? 16.364 0.420 -7.923 1.00 83.00 84 ALA A N 1
ATOM 597 C CA . ALA A 1 84 ? 14.973 0.498 -7.505 1.00 83.00 84 ALA A CA 1
ATOM 598 C C . ALA A 1 84 ? 14.526 -0.871 -6.945 1.00 83.00 84 ALA A C 1
ATOM 600 O O . ALA A 1 84 ? 14.675 -1.876 -7.645 1.00 83.00 84 ALA A O 1
ATOM 601 N N . PRO A 1 85 ? 14.003 -0.942 -5.707 1.00 84.75 85 PRO A N 1
ATOM 602 C CA . PRO A 1 85 ? 13.614 -2.212 -5.104 1.00 84.75 85 PRO A CA 1
ATOM 603 C C . PRO A 1 85 ? 12.394 -2.826 -5.811 1.00 84.75 85 PRO A C 1
ATOM 605 O O . PRO A 1 85 ? 11.552 -2.081 -6.323 1.00 84.75 85 PRO A O 1
ATOM 608 N N . PRO A 1 86 ? 12.248 -4.160 -5.805 1.00 90.19 86 PRO A N 1
ATOM 609 C CA . PRO A 1 86 ? 11.048 -4.813 -6.310 1.00 90.19 86 PRO A CA 1
ATOM 610 C C . PRO A 1 86 ? 9.814 -4.446 -5.472 1.00 90.19 86 PRO A C 1
ATOM 612 O O . PRO A 1 86 ? 9.851 -4.398 -4.240 1.00 90.19 86 PRO A O 1
ATOM 615 N N . HIS A 1 87 ? 8.710 -4.176 -6.161 1.00 90.88 87 HIS A N 1
ATOM 616 C CA . HIS A 1 87 ? 7.359 -4.020 -5.620 1.00 90.88 87 HIS A CA 1
ATOM 617 C C . HIS A 1 87 ? 6.470 -5.237 -5.936 1.00 90.88 87 HIS A C 1
ATOM 619 O O . HIS A 1 87 ? 5.280 -5.211 -5.648 1.00 90.88 87 HIS A O 1
ATOM 625 N N . ASP A 1 88 ? 7.003 -6.297 -6.533 1.00 90.50 88 ASP A N 1
ATOM 626 C CA . ASP A 1 88 ? 6.298 -7.564 -6.708 1.00 90.50 88 ASP A CA 1
ATOM 627 C C . ASP A 1 88 ? 6.441 -8.469 -5.463 1.00 90.50 88 ASP A C 1
ATOM 629 O O . ASP A 1 88 ? 6.843 -8.030 -4.381 1.00 90.50 88 ASP A O 1
ATOM 633 N N . ALA A 1 89 ? 6.085 -9.748 -5.606 1.00 88.62 89 ALA A N 1
ATOM 634 C CA . ALA A 1 89 ? 6.161 -10.732 -4.527 1.00 88.62 89 ALA A CA 1
ATOM 635 C C . ALA A 1 89 ? 7.599 -11.079 -4.085 1.00 88.62 89 ALA A C 1
ATOM 637 O O . ALA A 1 89 ? 7.763 -11.720 -3.048 1.00 88.62 89 ALA A O 1
ATOM 638 N N . SER A 1 90 ? 8.629 -10.684 -4.842 1.00 86.56 90 SER A N 1
ATOM 639 C CA . SER A 1 90 ? 10.035 -10.878 -4.465 1.00 86.56 90 SER A CA 1
ATOM 640 C C . SER A 1 90 ? 10.545 -9.810 -3.491 1.00 86.56 90 SER A C 1
ATOM 642 O O . SER A 1 90 ? 11.568 -10.010 -2.833 1.00 86.56 90 SER A O 1
ATOM 644 N N . GLY A 1 91 ? 9.833 -8.683 -3.375 1.00 84.81 91 GLY A N 1
ATOM 645 C CA . GLY A 1 91 ? 10.159 -7.592 -2.462 1.00 84.81 91 GLY A CA 1
ATOM 646 C C . GLY A 1 91 ? 9.558 -7.736 -1.062 1.00 84.81 91 GLY A C 1
ATOM 647 O O . GLY A 1 91 ? 8.741 -8.609 -0.778 1.00 84.81 91 GLY A O 1
ATOM 648 N N . HIS A 1 92 ? 9.938 -6.820 -0.166 1.00 87.81 92 HIS A N 1
ATOM 649 C CA . HIS A 1 92 ? 9.397 -6.737 1.199 1.00 87.81 92 HIS A CA 1
ATOM 650 C C . HIS A 1 92 ? 8.506 -5.505 1.431 1.00 87.81 92 HIS A C 1
ATOM 652 O O . HIS A 1 92 ? 8.081 -5.259 2.559 1.00 87.81 92 HIS A O 1
ATOM 658 N N . THR A 1 93 ? 8.220 -4.713 0.390 1.00 83.81 93 THR A N 1
ATOM 659 C CA . THR A 1 93 ? 7.429 -3.472 0.491 1.00 83.81 93 THR A CA 1
ATOM 660 C C . THR A 1 93 ? 6.080 -3.715 1.167 1.00 83.81 93 THR A C 1
ATOM 662 O O . THR A 1 93 ? 5.675 -2.956 2.039 1.00 83.81 93 THR A O 1
ATOM 665 N N . TRP A 1 94 ? 5.422 -4.828 0.849 1.00 85.62 94 TRP A N 1
ATOM 666 C CA . TRP A 1 94 ? 4.081 -5.157 1.344 1.00 85.62 94 TRP A CA 1
ATOM 667 C C . TRP A 1 94 ? 4.034 -5.683 2.782 1.00 85.62 94 TRP A C 1
ATOM 669 O O . TRP A 1 94 ? 2.962 -6.004 3.282 1.00 85.62 94 TRP A O 1
ATOM 679 N N . GLN A 1 95 ? 5.178 -5.777 3.463 1.00 86.00 95 GLN A N 1
ATOM 680 C CA . GLN A 1 95 ? 5.238 -6.153 4.881 1.00 86.00 95 GLN A CA 1
ATOM 681 C C . GLN A 1 95 ? 4.987 -4.952 5.810 1.00 86.00 95 GLN A C 1
ATOM 683 O O . GLN A 1 95 ? 4.929 -5.106 7.030 1.00 86.00 95 GLN A O 1
ATOM 688 N N . HIS A 1 96 ? 4.850 -3.751 5.246 1.00 81.94 96 HIS A N 1
ATOM 689 C CA . HIS A 1 96 ? 4.549 -2.530 5.978 1.00 81.94 96 HIS A CA 1
ATOM 690 C C . HIS A 1 96 ? 3.033 -2.301 6.108 1.00 81.94 96 HIS A C 1
ATOM 692 O O . HIS A 1 96 ? 2.285 -2.649 5.196 1.00 81.94 96 HIS A O 1
ATOM 698 N N . PRO A 1 97 ? 2.568 -1.674 7.204 1.00 84.12 97 PRO A N 1
ATOM 699 C CA . PRO A 1 97 ? 1.170 -1.267 7.332 1.00 84.12 97 PRO A CA 1
ATOM 700 C C . PRO A 1 97 ? 0.811 -0.164 6.321 1.00 84.12 97 PRO A C 1
ATOM 702 O O . PRO A 1 97 ? 1.672 0.628 5.926 1.00 84.12 97 PRO A O 1
ATOM 705 N N . ASP A 1 98 ? -0.468 -0.052 5.959 1.00 84.44 98 ASP A N 1
ATOM 706 C CA . ASP A 1 98 ? -0.977 0.898 4.956 1.00 84.44 98 ASP A CA 1
ATOM 707 C C . ASP A 1 98 ? -0.491 2.333 5.136 1.00 84.44 98 ASP A C 1
ATOM 709 O O . ASP A 1 98 ? -0.093 2.991 4.174 1.00 84.44 98 ASP A O 1
ATOM 713 N N . PHE A 1 99 ? -0.506 2.836 6.373 1.00 83.19 99 PHE A N 1
ATOM 714 C CA . PHE A 1 99 ? -0.077 4.204 6.643 1.00 83.19 99 PHE A CA 1
ATOM 715 C C . PHE A 1 99 ? 1.382 4.420 6.221 1.00 83.19 99 PHE A C 1
ATOM 717 O O . PHE A 1 99 ? 1.722 5.477 5.692 1.00 83.19 99 PHE A O 1
ATOM 724 N N . ALA A 1 100 ? 2.242 3.417 6.408 1.00 84.12 100 ALA A N 1
ATOM 725 C CA . ALA A 1 100 ? 3.640 3.489 6.021 1.00 84.12 100 ALA A CA 1
ATOM 726 C C . ALA A 1 100 ? 3.787 3.440 4.494 1.00 84.12 100 ALA A C 1
ATOM 728 O O . ALA A 1 100 ? 4.572 4.212 3.946 1.00 84.12 100 ALA A O 1
ATOM 729 N N . LEU A 1 101 ? 2.986 2.626 3.797 1.00 86.69 101 LEU A N 1
ATOM 730 C CA . LEU A 1 101 ? 2.946 2.585 2.329 1.00 86.69 101 LEU A CA 1
ATOM 731 C C . LEU A 1 101 ? 2.509 3.929 1.724 1.00 86.69 101 LEU A C 1
ATOM 733 O O . LEU A 1 101 ? 3.136 4.429 0.784 1.00 86.69 101 LEU A O 1
ATOM 737 N N . VAL A 1 102 ? 1.469 4.553 2.286 1.00 86.75 102 VAL A N 1
ATOM 738 C CA . VAL A 1 102 ? 0.987 5.876 1.859 1.00 86.75 102 VAL A CA 1
ATOM 739 C C . VAL A 1 102 ? 2.057 6.940 2.086 1.00 86.75 102 VAL A C 1
ATOM 741 O O . VAL A 1 102 ? 2.297 7.761 1.200 1.00 86.75 102 VAL A O 1
ATOM 744 N N . GLN A 1 103 ? 2.716 6.931 3.247 1.00 85.69 103 GLN A N 1
ATOM 745 C CA . GLN A 1 103 ? 3.770 7.901 3.535 1.00 85.69 103 GLN A CA 1
ATOM 746 C C . GLN A 1 103 ? 4.977 7.713 2.621 1.00 85.69 103 GLN A C 1
ATOM 748 O O . GLN A 1 103 ? 5.410 8.687 2.012 1.00 85.69 103 GLN A O 1
ATOM 753 N N . LEU A 1 104 ? 5.448 6.476 2.436 1.00 82.94 104 LEU A N 1
ATOM 754 C CA . LEU A 1 104 ? 6.554 6.156 1.533 1.00 82.94 104 LEU A CA 1
ATOM 755 C C . LEU A 1 104 ? 6.271 6.623 0.099 1.00 82.94 104 LEU A C 1
ATOM 757 O O . LEU A 1 104 ? 7.144 7.194 -0.553 1.00 82.94 104 LEU A O 1
ATOM 761 N N . THR A 1 105 ? 5.036 6.436 -0.373 1.00 87.81 105 THR A N 1
ATOM 762 C CA . THR A 1 105 ? 4.602 6.895 -1.701 1.00 87.81 105 THR A CA 1
ATOM 763 C C . THR A 1 105 ? 4.606 8.422 -1.804 1.00 87.81 105 THR A C 1
ATOM 765 O O . THR A 1 105 ? 5.023 8.968 -2.823 1.00 87.81 105 THR A O 1
ATOM 768 N N . LYS A 1 106 ? 4.169 9.131 -0.755 1.00 86.88 106 LYS A N 1
ATOM 769 C CA . LYS A 1 106 ? 4.104 10.602 -0.732 1.00 86.88 106 LYS A CA 1
ATOM 770 C C . LYS A 1 106 ? 5.476 11.267 -0.634 1.00 86.88 106 LYS A C 1
ATOM 772 O O . LYS A 1 106 ? 5.707 12.277 -1.288 1.00 86.88 106 LYS A O 1
ATOM 777 N N . SER A 1 107 ? 6.370 10.736 0.193 1.00 82.44 107 SER A N 1
ATOM 778 C CA . SER A 1 107 ? 7.684 11.333 0.470 1.00 82.44 107 SER A CA 1
ATOM 779 C C . SER A 1 107 ? 8.801 10.834 -0.447 1.00 82.44 107 SER A C 1
ATOM 781 O O . SER A 1 107 ? 9.901 11.387 -0.445 1.00 82.44 107 SER A O 1
ATOM 783 N N . GLY A 1 108 ? 8.581 9.714 -1.141 1.00 75.12 108 GLY A N 1
ATOM 784 C CA . GLY A 1 108 ? 9.660 8.921 -1.724 1.00 75.12 108 GLY A CA 1
ATOM 785 C C . GLY A 1 108 ? 10.638 8.408 -0.657 1.00 75.12 108 GLY A C 1
ATOM 786 O O . GLY A 1 108 ? 10.332 8.389 0.540 1.00 75.12 108 GLY A O 1
ATOM 787 N N . ARG A 1 109 ? 11.861 8.047 -1.078 1.00 64.44 109 ARG A N 1
ATOM 788 C CA . ARG A 1 109 ? 12.950 7.512 -0.223 1.00 64.44 109 ARG A CA 1
ATOM 789 C C . ARG A 1 109 ? 13.332 8.390 0.987 1.00 64.44 109 ARG A C 1
ATOM 791 O O . ARG A 1 109 ? 14.127 7.958 1.815 1.00 64.44 109 ARG A O 1
ATOM 798 N N . GLN A 1 110 ? 12.801 9.609 1.091 1.00 49.06 110 GLN A N 1
ATOM 799 C CA . GLN A 1 110 ? 13.098 10.558 2.166 1.00 49.06 110 GLN A CA 1
ATOM 800 C C . GLN A 1 110 ? 12.303 10.302 3.460 1.00 49.06 110 GLN A C 1
ATOM 802 O O . GLN A 1 110 ? 12.637 10.891 4.486 1.00 49.06 110 GLN A O 1
ATOM 807 N N . ALA A 1 111 ? 11.315 9.392 3.481 1.00 43.00 111 ALA A N 1
ATOM 808 C CA . ALA A 1 111 ? 10.639 8.988 4.724 1.00 43.00 111 ALA A CA 1
ATOM 809 C C . ALA A 1 111 ? 11.474 8.027 5.585 1.00 43.00 111 ALA A C 1
ATOM 811 O O . ALA A 1 111 ? 11.012 6.965 5.994 1.00 43.00 111 ALA A O 1
ATOM 812 N N . ARG A 1 112 ? 12.687 8.442 5.954 1.00 45.94 112 ARG A N 1
ATOM 813 C CA . ARG A 1 112 ? 13.303 7.961 7.192 1.00 45.94 112 ARG A CA 1
ATOM 814 C C . ARG A 1 112 ? 13.387 9.079 8.236 1.00 45.94 112 ARG A C 1
ATOM 816 O O . ARG A 1 112 ? 14.492 9.446 8.630 1.00 45.94 112 ARG A O 1
ATOM 823 N N . PRO A 1 113 ? 12.266 9.623 8.743 1.00 43.62 113 PRO A N 1
ATOM 824 C CA . PRO A 1 113 ? 12.241 10.018 10.138 1.00 43.62 113 PRO A CA 1
ATOM 825 C C . PRO A 1 113 ? 12.289 8.738 10.984 1.00 43.62 113 PRO A C 1
ATOM 827 O O . PRO A 1 113 ? 11.729 7.713 10.597 1.00 43.62 113 PRO A O 1
ATOM 830 N N . ALA A 1 114 ? 12.992 8.775 12.115 1.00 47.38 114 ALA A N 1
ATOM 831 C CA . ALA A 1 114 ? 12.997 7.685 13.083 1.00 47.38 114 ALA A CA 1
ATOM 832 C C . ALA A 1 114 ? 11.554 7.414 13.544 1.00 47.38 114 ALA A C 1
ATOM 834 O O . ALA A 1 114 ? 11.028 8.117 14.403 1.00 47.38 114 ALA A O 1
ATOM 835 N N . ALA A 1 115 ? 10.881 6.442 12.930 1.00 46.41 115 ALA A N 1
ATOM 836 C CA . ALA A 1 115 ? 9.604 5.968 13.432 1.00 46.41 115 ALA A CA 1
ATOM 837 C C . ALA A 1 115 ? 9.856 5.279 14.786 1.00 46.41 115 ALA A C 1
ATOM 839 O O . ALA A 1 115 ? 10.872 4.589 14.926 1.00 46.41 115 ALA A O 1
ATOM 840 N N . PRO A 1 116 ? 8.981 5.462 15.793 1.00 48.22 116 PRO A N 1
ATOM 841 C CA . PRO A 1 116 ? 9.111 4.758 17.061 1.00 48.22 116 PRO A CA 1
ATOM 842 C C . PRO A 1 116 ? 9.177 3.247 16.807 1.00 48.22 116 PRO A C 1
ATOM 844 O O . PRO A 1 116 ? 8.399 2.695 16.032 1.00 48.22 116 PRO A O 1
ATOM 847 N N . SER A 1 117 ? 10.135 2.591 17.459 1.00 49.28 117 SER A N 1
ATOM 848 C CA . SER A 1 117 ? 10.599 1.214 17.224 1.00 49.28 117 SER A CA 1
ATOM 849 C C . SER A 1 117 ? 9.578 0.108 17.502 1.00 49.28 117 SER A C 1
ATOM 851 O O . SER A 1 117 ? 9.937 -1.067 17.500 1.00 49.28 117 SER A O 1
ATOM 853 N N . THR A 1 118 ? 8.320 0.449 17.776 1.00 48.56 118 THR A N 1
ATOM 854 C CA . THR A 1 118 ? 7.307 -0.528 18.174 1.00 48.56 118 THR A CA 1
ATOM 855 C C . THR A 1 118 ? 6.131 -0.478 17.203 1.00 48.56 118 THR A C 1
ATOM 857 O O . THR A 1 118 ? 5.206 0.310 17.409 1.00 48.56 118 THR A O 1
ATOM 860 N N . PRO A 1 119 ? 6.145 -1.288 16.127 1.00 52.38 119 PRO A N 1
ATOM 861 C CA . PRO A 1 119 ? 4.926 -1.549 15.375 1.00 52.38 119 PRO A CA 1
ATOM 862 C C . PRO A 1 119 ? 3.891 -2.207 16.309 1.00 52.38 119 PRO A C 1
ATOM 864 O O . PRO A 1 119 ? 4.274 -3.019 17.160 1.00 52.38 119 PRO A O 1
ATOM 867 N N . PRO A 1 120 ? 2.590 -1.880 16.194 1.00 53.34 120 PRO A N 1
ATOM 868 C CA . PRO A 1 120 ? 1.554 -2.605 16.923 1.00 53.34 120 PRO A CA 1
ATOM 869 C C . PRO A 1 120 ? 1.630 -4.104 16.575 1.00 53.34 120 PRO A C 1
ATOM 871 O O . PRO A 1 120 ? 1.955 -4.455 15.438 1.00 53.34 120 PRO A O 1
ATOM 874 N N . PRO A 1 121 ? 1.374 -5.012 17.534 1.00 47.41 121 PRO A N 1
ATOM 875 C CA . PRO A 1 121 ? 1.586 -6.439 17.324 1.00 47.41 121 PRO A CA 1
ATOM 876 C C . PRO A 1 121 ? 0.708 -6.978 16.184 1.00 47.41 121 PRO A C 1
ATOM 878 O O . PRO A 1 121 ? -0.509 -6.787 16.180 1.00 47.41 121 PRO A O 1
ATOM 881 N N . CYS A 1 122 ? 1.325 -7.736 15.267 1.00 49.97 122 CYS A N 1
ATOM 882 C CA . CYS A 1 122 ? 0.718 -8.317 14.057 1.00 49.97 122 CYS A CA 1
ATOM 883 C C . CYS A 1 122 ? -0.540 -9.183 14.297 1.00 49.97 122 CYS A C 1
ATOM 885 O O . CYS A 1 122 ? -1.244 -9.532 13.353 1.00 49.97 122 CYS A O 1
ATOM 887 N N . HIS A 1 123 ? -0.846 -9.536 15.549 1.00 48.81 123 HIS A N 1
ATOM 888 C CA . HIS A 1 123 ? -2.012 -10.340 15.925 1.00 48.81 123 HIS A CA 1
ATOM 889 C C . HIS A 1 123 ? -3.292 -9.531 16.185 1.00 48.81 123 HIS A C 1
ATOM 891 O O . HIS A 1 123 ? -4.351 -10.131 16.371 1.00 48.81 123 HIS A O 1
ATOM 897 N N . ALA A 1 124 ? -3.239 -8.197 16.178 1.00 44.53 124 ALA A N 1
ATOM 898 C CA . ALA A 1 124 ? -4.428 -7.365 16.380 1.00 44.53 124 ALA A CA 1
ATOM 899 C C . ALA A 1 124 ? -5.315 -7.222 15.123 1.00 44.53 124 ALA A C 1
ATOM 901 O O . ALA A 1 124 ? -6.461 -6.808 15.247 1.00 44.53 124 ALA A O 1
ATOM 902 N N . LEU A 1 125 ? -4.830 -7.612 13.935 1.00 49.97 125 LEU A N 1
ATOM 903 C CA . LEU A 1 125 ? -5.502 -7.376 12.642 1.00 49.97 125 LEU A CA 1
ATOM 904 C C . LEU A 1 125 ? -6.121 -8.635 12.004 1.00 49.97 125 LEU A C 1
ATOM 906 O O . LEU A 1 125 ? -6.492 -8.638 10.834 1.00 49.97 125 LEU A O 1
ATOM 910 N N . ARG A 1 126 ? -6.255 -9.729 12.762 1.00 44.19 126 ARG A N 1
ATOM 911 C CA . ARG A 1 126 ? -7.047 -10.901 12.350 1.00 44.19 126 ARG A CA 1
ATOM 912 C C . ARG A 1 126 ? -8.102 -11.219 13.395 1.00 44.19 126 ARG A C 1
ATOM 914 O O . ARG A 1 126 ? -8.002 -12.211 14.113 1.00 44.19 126 ARG A O 1
ATOM 921 N N . ARG A 1 127 ? -9.141 -10.398 13.465 1.00 40.56 127 ARG A N 1
ATOM 922 C CA . ARG A 1 127 ? -10.446 -10.851 13.948 1.00 40.56 127 ARG A CA 1
ATOM 923 C C . ARG A 1 127 ? -11.455 -10.441 12.886 1.00 40.56 127 ARG A C 1
ATOM 925 O O . ARG A 1 127 ? -11.553 -9.266 12.565 1.00 40.56 127 ARG A O 1
ATOM 932 N N . ARG A 1 128 ? -12.030 -11.466 12.258 1.00 48.12 128 ARG A N 1
ATOM 933 C CA . ARG A 1 128 ? -13.194 -11.348 11.381 1.00 48.12 128 ARG A CA 1
ATOM 934 C C . ARG A 1 128 ? -14.391 -10.849 12.180 1.00 48.12 128 ARG A C 1
ATOM 936 O O . ARG A 1 128 ? -14.388 -11.105 13.409 1.00 48.12 128 ARG A O 1
#

pLDDT: mean 77.12, std 18.56, range [39.56, 97.31]

Organism: NCBI:txid2589815

Foldseek 3Di:
DVVVVVVVVVVVVVVVVVVVVVVVVVVVLPPDDPCLQPPVPPVSVVVVLVVCCVPPCVQQNSQQVWDDPVPFDDPVPVDRRDTGAGPPPVGCLVVDDPVVNVVCVVPPPPPPDPDPPDDPDPVSNDDD

Secondary structure (DSSP, 8-state):
-HHHHHHHHHHHHHHHHHHHHHHHHHHHHT-PPP-SS-TT-HHHHHHHHHHHHHHTHHHH-SSS----GGG---GGGSS--PPPPP-STTSSGGGS-HHHHHHHHHHGGG--S---S-PPPTTTT---

Radius of gyration: 25.78 Å; chains: 1; bounding box: 67×23×71 Å

InterPro domains:
  IPR009056 Cytochrome c-like domain [PF00034] (45-118)
  IPR009056 Cytochrome c-like domain [PS51007] (43-128)
  IPR036909 Cytochrome c-like domain superfamily [G3DSA:1.10.760.10] (19-123)
  IPR036909 Cytochrome c-like domain superfamily [SSF46626] (38-110)

Sequence (128 aa):
MRRDLRAAAVALIVAAVLIGGMSAWRSWSTREEPVLLAWDDANVVARGRTLYVARCAGCHGALGEGQSAASGGDPTAGATVTPAPPHDASGHTWQHPDFALVQLTKSGRQARPAAPSTPPPCHALRRR